Protein AF-A0A8E2E140-F1 (afdb_monomer_lite)

Foldseek 3Di:
DPDLQCPCVVCVVVQVVVCVVVVWDDDQADTPVCLVVQLPKDDDQVVLVPPPDPDSDDWDQDPDQRGDPSHPSRTPGDIDD

pLDDT: mean 73.99, std 11.41, range [44.72, 85.44]

Secondary structure (DSSP, 8-state):
---TTTHHHHHHHHHHHHHHHH-PPEETTEESTTHHHHTT-B--HHHHHSSSSSS----B--SS--S-TTSGGGSBS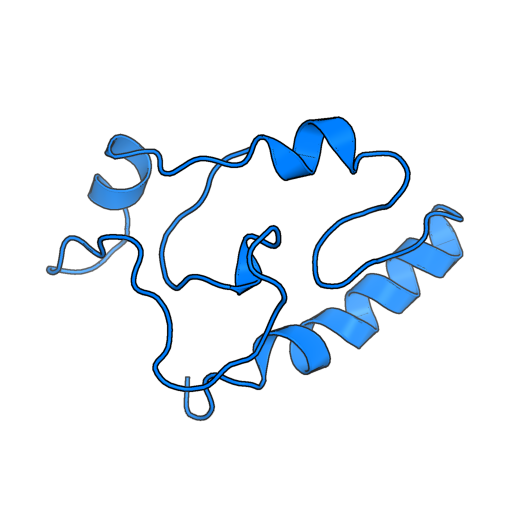--B-

Organism: NCBI:tx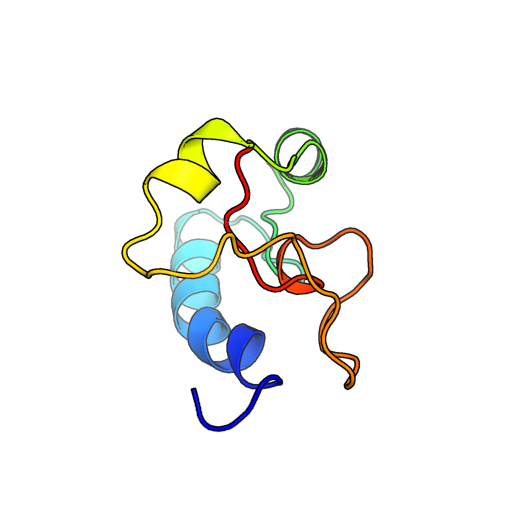id1314670

Radius of gyration: 13.72 Å; chains: 1; bounding box: 30×27×35 Å

Sequence (81 aa):
MTNPSDKLPALSSLAAFFSNQTGDRYLDGLWQNQLKEQLCWFCNKQSNENAFGPERKWLTRPAVWRAPSWSFMAVDGVVDF

Structure (mmCIF, N/CA/C/O backbone):
data_AF-A0A8E2E140-F1
#
_entry.id   AF-A0A8E2E140-F1
#
loop_
_atom_site.group_PDB
_atom_site.id
_atom_site.type_symbol
_atom_site.label_atom_id
_atom_site.label_alt_id
_atom_site.label_comp_id
_atom_site.label_asym_id
_atom_site.label_entity_id
_atom_site.label_seq_id
_atom_site.pdbx_PDB_ins_code
_atom_site.Cartn_x
_atom_site.Cartn_y
_atom_site.Cartn_z
_atom_site.occupancy
_atom_site.B_iso_or_equiv
_atom_site.auth_seq_id
_atom_site.auth_comp_id
_atom_site.auth_asym_id
_atom_site.auth_atom_id
_atom_site.pdbx_PDB_model_num
ATOM 1 N N . MET A 1 1 ? 13.315 -11.325 -6.428 1.00 44.72 1 MET A N 1
ATOM 2 C CA . MET A 1 1 ? 11.987 -11.764 -5.944 1.00 44.72 1 MET A CA 1
ATOM 3 C C . MET A 1 1 ? 11.338 -12.553 -7.062 1.00 44.72 1 MET A C 1
ATOM 5 O O . MET A 1 1 ? 11.199 -12.006 -8.146 1.00 44.72 1 MET A O 1
ATOM 9 N N . THR A 1 2 ? 11.039 -13.829 -6.830 1.00 49.28 2 THR A N 1
ATOM 10 C CA . THR A 1 2 ? 10.693 -14.791 -7.894 1.00 49.28 2 THR A CA 1
ATOM 11 C C . THR A 1 2 ? 9.197 -14.806 -8.234 1.00 49.28 2 THR A C 1
ATOM 13 O O . THR A 1 2 ? 8.830 -15.331 -9.275 1.00 49.28 2 THR A O 1
ATOM 16 N N . ASN A 1 3 ? 8.339 -14.156 -7.436 1.00 58.62 3 ASN A N 1
ATOM 17 C CA . ASN A 1 3 ? 6.923 -13.999 -7.763 1.00 58.62 3 ASN A CA 1
ATOM 18 C C . ASN A 1 3 ? 6.414 -12.598 -7.356 1.00 58.62 3 ASN A C 1
ATOM 20 O O . ASN A 1 3 ? 6.438 -12.250 -6.173 1.00 58.62 3 ASN A O 1
ATOM 24 N N . PRO A 1 4 ? 5.972 -11.751 -8.301 1.00 58.12 4 PRO A N 1
ATOM 25 C CA . PRO A 1 4 ? 5.523 -10.389 -8.003 1.00 58.12 4 PRO A CA 1
ATOM 26 C C . PRO A 1 4 ? 4.228 -10.330 -7.175 1.00 58.12 4 PRO A C 1
ATOM 28 O O . PRO A 1 4 ? 3.956 -9.282 -6.587 1.00 58.12 4 PRO A O 1
ATOM 31 N N . SER A 1 5 ? 3.472 -11.432 -7.097 1.00 60.16 5 SER A N 1
ATOM 32 C CA . SER A 1 5 ? 2.218 -11.561 -6.337 1.00 60.16 5 SER A CA 1
ATOM 33 C C . SER A 1 5 ? 2.402 -11.898 -4.849 1.00 60.16 5 SER A C 1
ATOM 35 O O . SER A 1 5 ? 1.454 -11.768 -4.080 1.00 60.16 5 SER A O 1
ATOM 37 N N . ASP A 1 6 ? 3.611 -12.260 -4.405 1.00 62.06 6 ASP A N 1
ATOM 38 C CA . ASP A 1 6 ? 3.842 -12.768 -3.040 1.00 62.06 6 ASP A CA 1
ATOM 39 C C . ASP A 1 6 ? 4.001 -11.668 -1.973 1.00 62.06 6 ASP A C 1
ATOM 41 O O . ASP A 1 6 ? 4.245 -11.967 -0.805 1.00 62.06 6 ASP A O 1
ATOM 45 N N . LYS A 1 7 ? 3.827 -10.384 -2.321 1.00 67.62 7 LYS A N 1
ATOM 46 C CA . LYS A 1 7 ? 3.984 -9.290 -1.344 1.00 67.62 7 LYS A CA 1
ATOM 47 C C . LYS A 1 7 ? 2.930 -9.318 -0.234 1.00 67.62 7 LYS A C 1
ATOM 49 O O . LYS A 1 7 ? 3.289 -9.164 0.929 1.00 67.62 7 LYS A O 1
ATOM 54 N N . LEU A 1 8 ? 1.657 -9.537 -0.574 1.00 70.12 8 LEU A N 1
ATOM 55 C CA . LEU A 1 8 ? 0.581 -9.594 0.424 1.00 70.12 8 LEU A CA 1
ATOM 56 C C . LEU A 1 8 ? 0.683 -10.838 1.324 1.00 70.12 8 LEU A C 1
ATOM 58 O O . LEU A 1 8 ? 0.641 -10.668 2.542 1.00 70.12 8 LEU A O 1
ATOM 62 N N . PRO A 1 9 ? 0.888 -12.063 0.792 1.00 69.75 9 PRO A N 1
ATOM 63 C CA . PRO A 1 9 ? 1.059 -13.256 1.625 1.00 69.75 9 PRO A CA 1
ATOM 64 C C . PRO A 1 9 ? 2.298 -13.206 2.526 1.00 69.75 9 PRO A C 1
ATOM 66 O O . PRO A 1 9 ? 2.268 -13.707 3.646 1.00 69.75 9 PRO A O 1
ATOM 69 N N . ALA A 1 10 ? 3.392 -12.587 2.072 1.00 75.50 10 ALA A N 1
ATOM 70 C CA . ALA A 1 10 ? 4.592 -12.450 2.895 1.00 75.50 10 ALA A CA 1
ATOM 71 C C . ALA A 1 10 ? 4.368 -11.526 4.104 1.00 75.50 10 ALA A C 1
ATOM 73 O O . ALA A 1 10 ? 4.921 -11.774 5.174 1.00 75.50 10 ALA A O 1
ATOM 74 N N . LEU A 1 11 ? 3.549 -10.478 3.950 1.00 72.19 11 LEU A N 1
ATOM 75 C CA . LEU A 1 11 ? 3.233 -9.547 5.035 1.00 72.19 11 LEU A CA 1
ATOM 76 C C . LEU A 1 11 ? 2.022 -9.962 5.876 1.00 72.19 11 LEU A C 1
ATOM 78 O O . LEU A 1 11 ? 1.855 -9.431 6.972 1.00 72.19 11 LEU A O 1
ATOM 82 N N . SER A 1 12 ? 1.180 -10.887 5.409 1.00 74.12 12 SER A N 1
ATOM 83 C CA . SER A 1 12 ? -0.091 -11.201 6.073 1.00 74.12 12 SER A CA 1
ATOM 84 C C . SER A 1 12 ? 0.088 -11.774 7.478 1.00 74.12 12 SER A C 1
ATOM 86 O O . SER A 1 12 ? -0.730 -11.501 8.351 1.00 74.12 12 SER A O 1
ATOM 88 N N . SER A 1 13 ? 1.158 -12.534 7.728 1.00 76.38 13 SER A N 1
ATOM 89 C CA . SER A 1 13 ? 1.469 -13.068 9.062 1.00 76.38 13 SER A CA 1
ATOM 90 C C . SER A 1 13 ? 1.841 -11.959 10.050 1.00 76.38 13 SER A C 1
ATOM 92 O O . SER A 1 13 ? 1.342 -11.929 11.175 1.00 76.38 13 SER A O 1
ATOM 94 N N . LEU A 1 14 ? 2.666 -11.010 9.609 1.00 81.12 14 LEU A N 1
ATOM 95 C CA . LEU A 1 14 ? 3.085 -9.862 10.404 1.00 81.12 14 LEU A CA 1
ATOM 96 C C . LEU A 1 14 ? 1.910 -8.909 10.650 1.00 81.12 14 LEU A C 1
ATOM 98 O O . LEU A 1 14 ? 1.677 -8.473 11.775 1.00 81.12 14 LEU A O 1
ATOM 102 N N . ALA A 1 15 ? 1.125 -8.649 9.608 1.00 81.75 15 ALA A N 1
ATOM 103 C CA . ALA A 1 15 ? -0.094 -7.866 9.694 1.00 81.75 15 ALA A CA 1
ATOM 104 C C . ALA A 1 15 ? -1.114 -8.491 10.654 1.00 81.75 15 ALA A C 1
ATOM 106 O O . ALA A 1 15 ? -1.687 -7.777 11.470 1.00 81.75 15 ALA A O 1
ATOM 107 N N . ALA A 1 16 ? -1.314 -9.811 10.620 1.00 80.94 16 ALA A N 1
ATOM 108 C CA . ALA A 1 16 ? -2.208 -10.496 11.552 1.00 80.94 16 ALA A CA 1
ATOM 109 C C . ALA A 1 16 ? -1.725 -10.371 13.006 1.00 80.94 16 ALA A C 1
ATOM 111 O O . ALA A 1 16 ? -2.528 -10.117 13.902 1.00 80.94 16 ALA A O 1
ATOM 112 N N . PHE A 1 17 ? -0.414 -10.484 13.239 1.00 84.50 17 PHE A N 1
ATOM 113 C CA . PHE A 1 17 ? 0.174 -10.303 14.564 1.00 84.50 17 PHE A CA 1
ATOM 114 C C . PHE A 1 17 ? -0.064 -8.888 15.114 1.00 84.50 17 PHE A C 1
ATOM 116 O O . PHE A 1 17 ? -0.567 -8.735 16.227 1.00 84.50 17 PHE A O 1
ATOM 123 N N . PHE A 1 18 ? 0.237 -7.851 14.328 1.00 81.88 18 PHE A N 1
ATOM 124 C CA . PHE A 1 18 ? 0.017 -6.462 14.743 1.00 81.88 18 PHE A CA 1
ATOM 125 C C . PHE A 1 18 ? -1.466 -6.097 14.829 1.00 81.88 18 PHE A C 1
ATOM 127 O O . PHE A 1 18 ? -1.856 -5.393 15.751 1.00 81.88 18 PHE A O 1
ATOM 134 N N . SER A 1 19 ? -2.308 -6.617 13.935 1.00 83.00 19 SER A N 1
ATOM 135 C CA . SER A 1 19 ? -3.761 -6.432 13.993 1.00 83.00 19 SER A CA 1
ATOM 136 C C . SER A 1 19 ? -4.335 -6.974 15.302 1.00 83.00 19 SER A C 1
ATOM 138 O O . SER A 1 19 ? -5.127 -6.299 15.954 1.00 83.00 19 SER A O 1
ATOM 140 N N . ASN A 1 20 ? -3.863 -8.143 15.742 1.00 83.81 20 ASN A N 1
ATOM 141 C CA . ASN A 1 20 ? -4.285 -8.737 17.006 1.00 83.81 20 ASN A CA 1
ATOM 142 C C . ASN A 1 20 ? -3.798 -7.948 18.236 1.00 83.81 20 ASN A C 1
ATOM 144 O O . ASN A 1 20 ? -4.493 -7.909 19.245 1.00 83.81 20 ASN A O 1
ATOM 148 N N . GLN A 1 21 ? -2.621 -7.315 18.166 1.00 84.81 21 GLN A N 1
ATOM 149 C CA . GLN A 1 21 ? -2.082 -6.531 19.285 1.00 84.81 21 GLN A CA 1
ATOM 150 C C . GLN A 1 21 ? -2.636 -5.101 19.358 1.00 84.81 21 GLN A C 1
ATOM 152 O O . GLN A 1 21 ? -2.933 -4.615 20.445 1.00 84.81 21 GLN A O 1
ATOM 157 N N . THR A 1 22 ? -2.782 -4.426 18.220 1.00 82.19 22 THR A N 1
ATOM 158 C CA . THR A 1 22 ? -3.249 -3.032 18.139 1.00 82.19 22 THR A CA 1
ATOM 159 C C . THR A 1 22 ? -4.779 -2.944 18.086 1.00 82.19 22 THR A C 1
ATOM 161 O O . THR A 1 22 ? -5.346 -1.887 18.347 1.00 82.19 22 THR A O 1
ATOM 164 N N . GLY A 1 23 ? -5.466 -4.038 17.730 1.00 83.31 23 GLY A N 1
ATOM 165 C CA . GLY A 1 23 ? -6.908 -4.048 17.455 1.00 83.31 23 GLY A CA 1
ATOM 166 C C . GLY A 1 23 ? -7.285 -3.342 16.146 1.00 83.31 23 GLY A C 1
ATOM 167 O O . GLY A 1 23 ? -8.465 -3.119 15.881 1.00 83.31 23 GLY A O 1
ATOM 168 N N . ASP A 1 24 ? -6.294 -2.970 15.334 1.00 82.38 24 ASP A N 1
ATOM 169 C CA . ASP A 1 24 ? -6.488 -2.280 14.062 1.00 82.38 24 ASP A CA 1
ATOM 170 C C . ASP A 1 24 ? -6.648 -3.282 12.917 1.00 82.38 24 ASP A C 1
ATOM 172 O O . ASP A 1 24 ? -6.079 -4.377 12.937 1.00 82.38 24 ASP A O 1
ATOM 176 N N . ARG A 1 25 ? -7.414 -2.919 11.893 1.00 84.44 25 ARG A N 1
ATOM 177 C CA . ARG A 1 25 ? -7.686 -3.786 10.750 1.00 84.44 25 ARG A CA 1
ATOM 178 C C . ARG A 1 25 ? -6.686 -3.520 9.637 1.00 84.44 25 ARG A C 1
ATOM 180 O O . ARG A 1 25 ? -6.571 -2.397 9.156 1.00 84.44 25 ARG A O 1
ATOM 187 N N . TYR A 1 26 ? -6.013 -4.572 9.186 1.00 81.25 26 TYR A N 1
ATOM 188 C CA . TYR A 1 26 ? -5.136 -4.501 8.024 1.00 81.25 26 TYR A CA 1
ATOM 189 C C . TYR A 1 26 ? -5.928 -4.705 6.724 1.00 81.25 26 TYR A C 1
ATOM 191 O O . TYR A 1 26 ? -6.655 -5.689 6.582 1.00 81.25 26 TYR A O 1
ATOM 199 N N . LEU A 1 27 ? -5.790 -3.775 5.784 1.00 80.06 27 LEU A N 1
ATOM 200 C CA . LEU A 1 27 ? -6.480 -3.709 4.498 1.00 80.06 27 LEU A CA 1
ATOM 201 C C . LEU A 1 27 ? -5.448 -3.563 3.375 1.00 80.06 27 LEU A C 1
ATOM 203 O O . LEU A 1 27 ? -4.958 -2.465 3.121 1.00 80.06 27 LEU A O 1
ATOM 207 N N . ASP A 1 28 ? -5.109 -4.673 2.713 1.00 77.19 28 ASP A N 1
ATOM 208 C CA . ASP A 1 28 ? -4.254 -4.725 1.513 1.00 77.19 28 ASP A CA 1
ATOM 209 C C . ASP A 1 28 ? -2.998 -3.834 1.568 1.00 77.19 28 ASP A C 1
ATOM 211 O O . ASP A 1 28 ? -2.605 -3.230 0.566 1.00 77.19 28 ASP A O 1
ATOM 215 N N . GLY A 1 29 ? -2.362 -3.728 2.740 1.00 74.62 29 GLY A N 1
ATOM 216 C CA . GLY A 1 29 ? -1.186 -2.878 2.949 1.00 74.62 29 GLY A CA 1
ATOM 217 C C . GLY A 1 29 ? -1.319 -1.773 3.962 1.00 74.62 29 GLY A C 1
ATOM 218 O O . GLY A 1 29 ? -0.306 -1.316 4.484 1.00 74.62 29 GLY A O 1
ATOM 219 N N . LEU A 1 30 ? -2.545 -1.348 4.221 1.00 82.38 30 LEU A N 1
ATOM 220 C CA . LEU A 1 30 ? -2.842 -0.173 5.018 1.00 82.38 30 LEU A CA 1
ATOM 221 C C . LEU A 1 30 ? -3.558 -0.576 6.305 1.00 82.38 30 LEU A C 1
ATOM 223 O O . LEU A 1 30 ? -4.299 -1.553 6.347 1.00 82.38 30 LEU A O 1
ATOM 227 N N . TRP A 1 31 ? -3.343 0.187 7.359 1.00 85.31 31 TRP A N 1
ATOM 228 C CA . TRP A 1 31 ? -4.033 0.087 8.633 1.00 85.31 31 TRP A CA 1
ATOM 229 C C . TRP A 1 31 ? -5.278 0.968 8.599 1.00 85.31 31 TRP A C 1
ATOM 231 O O . TRP A 1 31 ? -5.215 2.127 8.189 1.00 85.31 31 TRP A O 1
ATOM 241 N N . GLN A 1 32 ? -6.426 0.436 9.011 1.00 84.25 32 GLN A N 1
ATOM 242 C CA . GLN A 1 32 ? -7.706 1.134 8.910 1.00 84.25 32 GLN A CA 1
ATOM 243 C C . GLN A 1 32 ? -7.722 2.438 9.721 1.00 84.25 32 GLN A C 1
ATOM 245 O O . GLN A 1 32 ? -8.257 3.437 9.232 1.00 84.25 32 GLN A O 1
ATOM 250 N N . ASN A 1 33 ? -7.117 2.474 10.913 1.00 84.38 33 ASN A N 1
ATOM 251 C CA . ASN A 1 33 ? -7.084 3.703 11.714 1.00 84.38 33 ASN A CA 1
ATOM 252 C C . ASN A 1 33 ? -6.190 4.789 11.105 1.00 84.38 33 ASN A C 1
ATOM 254 O O . ASN A 1 33 ? -6.491 5.972 11.247 1.00 84.38 33 ASN A O 1
ATOM 258 N N . GLN A 1 34 ? -5.132 4.402 10.390 1.00 80.56 34 GLN A N 1
ATOM 259 C CA . GLN A 1 34 ? -4.210 5.330 9.727 1.00 80.56 34 GLN A CA 1
ATOM 260 C C . GLN A 1 34 ? -4.479 5.457 8.226 1.00 80.56 34 GLN A C 1
ATOM 262 O O . GLN A 1 34 ? -3.688 6.051 7.501 1.00 80.56 34 GLN A O 1
ATOM 267 N N . LEU A 1 35 ? -5.620 4.955 7.745 1.00 83.50 35 LEU A N 1
ATOM 268 C CA . LEU A 1 35 ? -5.909 4.854 6.318 1.00 83.50 35 LEU A CA 1
ATOM 269 C C . LEU A 1 35 ? -5.819 6.209 5.607 1.00 83.50 35 LEU A C 1
ATOM 271 O O . LEU A 1 35 ? -5.336 6.279 4.484 1.00 83.50 35 LEU A O 1
ATOM 275 N N . LYS A 1 36 ? -6.258 7.293 6.260 1.00 83.31 36 LYS A N 1
ATOM 276 C CA . LYS A 1 36 ? -6.225 8.649 5.687 1.00 83.31 36 LYS A CA 1
ATOM 277 C C . LYS A 1 36 ? -4.802 9.141 5.438 1.00 83.31 36 LYS A C 1
ATOM 279 O O . LYS A 1 36 ? -4.546 9.714 4.391 1.00 83.31 36 LYS A O 1
ATOM 284 N N . GLU A 1 37 ? -3.907 8.913 6.393 1.00 82.56 37 GLU A N 1
ATOM 285 C CA . GLU A 1 37 ? -2.494 9.288 6.285 1.00 82.56 37 GLU A CA 1
ATOM 286 C C . GLU A 1 37 ? -1.795 8.362 5.293 1.00 82.56 37 GLU A C 1
ATOM 288 O O . GLU A 1 37 ? -1.117 8.808 4.376 1.00 82.56 37 GLU A O 1
ATOM 293 N N . GLN A 1 38 ? -2.057 7.062 5.396 1.00 82.12 38 GLN A N 1
ATOM 294 C CA . GLN A 1 38 ? -1.395 6.076 4.563 1.00 82.12 38 GLN A CA 1
ATOM 295 C C . GLN A 1 38 ? -1.865 6.059 3.108 1.00 82.12 38 GLN A C 1
ATOM 297 O O . GLN A 1 38 ? -1.158 5.501 2.278 1.00 82.12 38 GLN A O 1
ATOM 302 N N . LEU A 1 39 ? -3.018 6.652 2.780 1.00 83.88 39 LEU A N 1
ATOM 303 C CA . LEU A 1 39 ? -3.456 6.900 1.400 1.00 83.88 39 LEU A CA 1
ATOM 304 C C . LEU A 1 39 ? -2.723 8.080 0.747 1.00 83.88 39 LEU A C 1
ATOM 306 O O . LEU A 1 39 ? -2.721 8.169 -0.478 1.00 83.88 39 LEU A O 1
ATOM 310 N N . CYS A 1 40 ? -2.096 8.957 1.534 1.00 85.00 40 CYS A N 1
ATOM 311 C CA . CYS A 1 40 ? -1.323 10.101 1.043 1.00 85.00 40 CYS A CA 1
ATOM 312 C C . CYS A 1 40 ? 0.112 9.729 0.642 1.00 85.00 40 CYS A C 1
ATOM 314 O O . CYS A 1 40 ? 0.944 10.616 0.455 1.00 85.00 40 CYS A O 1
ATOM 316 N N . TRP A 1 41 ? 0.397 8.434 0.485 1.00 85.44 41 TRP A N 1
ATOM 317 C CA . TRP A 1 41 ? 1.704 7.965 0.058 1.00 85.44 41 TRP A CA 1
ATOM 318 C C . TRP A 1 41 ? 2.107 8.579 -1.285 1.00 85.44 41 TRP A C 1
ATOM 320 O O . TRP A 1 41 ? 1.291 8.766 -2.193 1.00 85.44 41 TRP A O 1
ATOM 330 N N . PHE A 1 42 ? 3.392 8.887 -1.427 1.00 80.06 42 PHE A N 1
ATOM 331 C CA . PHE A 1 42 ? 3.919 9.547 -2.612 1.00 80.06 42 PHE A CA 1
ATOM 332 C C . PHE A 1 42 ? 5.305 9.035 -2.996 1.00 80.06 42 PHE A C 1
ATOM 334 O O . PHE A 1 42 ? 6.021 8.373 -2.244 1.00 80.06 42 PHE A O 1
ATOM 341 N N . CYS A 1 43 ? 5.679 9.353 -4.230 1.00 73.44 43 CYS A N 1
ATOM 342 C CA . CYS A 1 43 ? 6.951 8.970 -4.816 1.00 73.44 43 CYS A CA 1
ATOM 343 C C . CYS A 1 43 ? 7.992 10.047 -4.514 1.00 73.44 43 CYS A C 1
ATOM 345 O O . CYS A 1 43 ? 8.079 11.050 -5.230 1.00 73.44 43 CYS A O 1
ATOM 347 N N . ASN A 1 44 ? 8.801 9.853 -3.481 1.00 71.00 44 ASN A N 1
ATOM 348 C CA . ASN A 1 44 ? 9.901 10.763 -3.216 1.00 71.00 44 ASN A CA 1
ATOM 349 C C . ASN A 1 44 ? 11.072 10.459 -4.165 1.00 71.00 44 ASN A C 1
ATOM 351 O O . ASN A 1 44 ? 11.647 9.368 -4.184 1.00 71.00 44 ASN A O 1
ATOM 355 N N . LYS A 1 45 ? 11.417 11.431 -5.013 1.00 62.41 45 LYS A N 1
ATOM 356 C CA . LYS A 1 45 ? 12.521 11.288 -5.974 1.00 62.41 45 LYS A CA 1
ATOM 357 C C . LYS A 1 45 ? 13.869 11.138 -5.269 1.00 62.41 45 LYS A C 1
ATOM 359 O O . LYS A 1 45 ? 14.711 10.394 -5.753 1.00 62.41 45 LYS A O 1
ATOM 364 N N . GLN A 1 46 ? 14.036 11.775 -4.111 1.00 61.81 46 GLN A N 1
ATOM 365 C CA . GLN A 1 46 ? 15.289 11.793 -3.361 1.00 61.81 46 GLN A CA 1
ATOM 366 C C . GLN A 1 46 ? 15.556 10.458 -2.649 1.00 61.81 46 GLN A C 1
ATOM 368 O O . GLN A 1 46 ? 16.696 10.005 -2.585 1.00 61.81 46 GLN A O 1
ATOM 373 N N . SER A 1 47 ? 14.513 9.762 -2.183 1.00 58.91 47 SER A N 1
ATOM 374 C CA . SER A 1 47 ? 14.665 8.409 -1.626 1.00 58.91 47 SER A CA 1
ATOM 375 C C . SER A 1 47 ? 14.956 7.361 -2.708 1.00 58.91 47 SER A C 1
ATOM 377 O O . SER A 1 47 ? 15.679 6.398 -2.454 1.00 58.91 47 SER A O 1
ATOM 379 N N . ASN A 1 48 ? 14.498 7.588 -3.946 1.00 54.78 48 ASN A N 1
ATOM 380 C CA . ASN A 1 48 ? 14.846 6.759 -5.105 1.00 54.78 48 ASN A CA 1
ATOM 381 C C . ASN A 1 48 ? 16.283 6.980 -5.622 1.00 54.78 48 ASN A C 1
ATOM 383 O O . ASN A 1 48 ? 16.805 6.108 -6.312 1.00 54.78 48 ASN A O 1
ATOM 387 N N . GLU A 1 49 ? 16.939 8.099 -5.290 1.00 54.78 49 GLU A N 1
ATOM 388 C CA . GLU A 1 49 ? 18.361 8.340 -5.605 1.00 54.78 49 GLU A CA 1
ATOM 389 C C . GLU A 1 49 ? 19.305 7.523 -4.709 1.00 54.78 49 GLU A C 1
ATOM 391 O O . GLU A 1 49 ? 20.378 7.120 -5.152 1.00 54.78 49 GLU A O 1
ATOM 396 N N . ASN A 1 50 ? 18.878 7.222 -3.478 1.00 53.53 50 ASN A N 1
ATOM 397 C CA . ASN A 1 50 ? 19.641 6.440 -2.497 1.00 53.53 50 ASN A CA 1
ATOM 398 C C . ASN A 1 50 ? 19.289 4.941 -2.502 1.00 53.53 50 ASN A C 1
ATOM 400 O O . ASN A 1 50 ? 19.838 4.170 -1.711 1.00 53.53 50 ASN A O 1
ATOM 404 N N . ALA A 1 51 ? 18.370 4.504 -3.368 1.00 57.00 51 ALA A N 1
ATOM 405 C CA . ALA A 1 51 ? 18.057 3.093 -3.533 1.00 57.00 51 ALA A CA 1
ATOM 406 C C . ALA A 1 51 ? 19.261 2.396 -4.184 1.00 57.00 51 ALA A C 1
ATOM 408 O O . ALA A 1 51 ? 19.493 2.547 -5.378 1.00 57.00 51 ALA A O 1
ATOM 409 N N . PHE A 1 52 ? 20.047 1.666 -3.386 1.00 47.75 52 PHE A N 1
ATOM 410 C CA . PHE A 1 52 ? 21.252 0.941 -3.803 1.00 47.75 52 PHE A CA 1
ATOM 411 C C . PHE A 1 52 ? 21.038 0.151 -5.111 1.00 47.75 52 PHE A C 1
ATOM 413 O O . PHE A 1 52 ? 20.510 -0.961 -5.109 1.00 47.75 52 PHE A O 1
ATOM 420 N N . GLY A 1 53 ? 21.449 0.733 -6.239 1.00 51.72 53 GLY A N 1
ATOM 421 C CA . GLY A 1 53 ? 21.376 0.118 -7.560 1.00 51.72 53 GLY A CA 1
ATOM 422 C C . GLY A 1 53 ? 21.562 1.144 -8.687 1.00 51.72 53 GLY A C 1
ATOM 423 O O . GLY A 1 53 ? 21.126 2.282 -8.553 1.00 51.72 53 GLY A O 1
ATOM 424 N N . PRO A 1 54 ? 22.189 0.771 -9.817 1.00 48.62 54 PRO A N 1
ATOM 425 C CA . PRO A 1 54 ? 22.497 1.687 -10.925 1.00 48.62 54 PRO A CA 1
ATOM 426 C C . PRO A 1 54 ? 21.265 2.165 -11.717 1.00 48.62 54 PRO A C 1
ATOM 428 O O . PRO A 1 54 ? 21.396 2.935 -12.667 1.00 48.62 54 PRO A O 1
ATOM 431 N N . GLU A 1 55 ? 20.062 1.732 -11.342 1.00 53.19 55 GLU A N 1
ATOM 432 C CA . GLU A 1 55 ? 18.826 2.022 -12.056 1.00 53.19 55 GLU A CA 1
ATOM 433 C C . GLU A 1 55 ? 17.897 2.846 -11.171 1.00 53.19 55 GLU A C 1
ATOM 435 O O . GLU A 1 55 ? 17.385 2.365 -10.160 1.00 53.19 55 GLU A O 1
ATOM 440 N N . ARG A 1 56 ? 17.646 4.093 -11.584 1.00 54.00 56 ARG A N 1
ATOM 441 C CA . ARG A 1 56 ? 16.569 4.934 -11.050 1.00 54.00 56 ARG A CA 1
ATOM 442 C C . ARG A 1 56 ? 15.252 4.165 -11.193 1.00 54.00 56 ARG A C 1
ATOM 444 O O . ARG A 1 56 ? 14.662 4.160 -12.275 1.00 54.00 56 ARG A O 1
ATOM 451 N N . LYS A 1 57 ? 14.792 3.486 -10.141 1.00 58.56 57 LYS A N 1
ATOM 452 C CA . LYS A 1 57 ? 13.521 2.752 -10.175 1.00 58.56 57 LYS A CA 1
ATOM 453 C C . LYS A 1 57 ? 12.366 3.728 -10.015 1.00 58.56 57 LYS A C 1
ATOM 455 O O . LYS A 1 57 ? 11.838 3.934 -8.931 1.00 58.56 57 LYS A O 1
ATOM 460 N N . TRP A 1 58 ? 11.968 4.329 -11.130 1.00 64.75 58 TRP A N 1
ATOM 461 C CA . TRP A 1 58 ? 10.655 4.952 -11.249 1.00 64.75 58 TRP A CA 1
ATOM 462 C C . TRP A 1 58 ? 9.583 3.946 -10.826 1.00 64.75 58 TRP A C 1
ATOM 464 O O . TRP A 1 58 ? 9.697 2.757 -11.147 1.00 64.75 58 TRP A O 1
ATOM 474 N N . LEU A 1 59 ? 8.550 4.412 -10.117 1.00 71.69 59 LEU A N 1
ATOM 475 C CA . LEU A 1 59 ? 7.481 3.524 -9.679 1.00 71.69 59 LEU A CA 1
ATOM 476 C C . LEU A 1 59 ? 6.843 2.871 -10.895 1.00 71.69 59 LEU A C 1
ATOM 478 O O . LEU A 1 59 ? 6.222 3.530 -11.729 1.00 71.69 59 LEU A O 1
ATOM 482 N N . THR A 1 60 ? 7.024 1.563 -10.986 1.00 76.50 60 THR A N 1
ATOM 483 C CA . THR A 1 60 ? 6.525 0.773 -12.102 1.00 76.50 60 THR A CA 1
ATOM 484 C C . THR A 1 60 ? 5.344 -0.039 -11.612 1.00 76.50 60 THR A C 1
ATOM 486 O O . THR A 1 60 ? 5.378 -0.620 -10.527 1.00 76.50 60 THR A O 1
ATOM 489 N N . ARG A 1 61 ? 4.268 -0.072 -12.398 1.00 77.62 61 ARG A N 1
ATOM 490 C CA . ARG A 1 61 ? 3.145 -0.960 -12.111 1.00 77.62 61 ARG A CA 1
ATOM 491 C C . ARG A 1 61 ? 3.51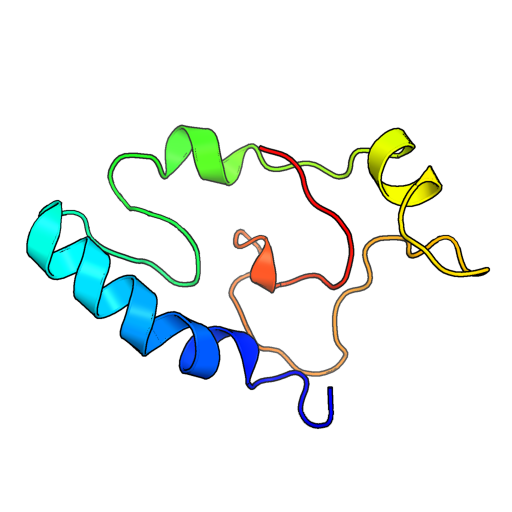4 -2.373 -12.585 1.00 77.62 61 ARG A C 1
ATOM 493 O O . ARG A 1 61 ? 3.898 -2.515 -13.747 1.00 77.62 61 ARG A O 1
ATOM 500 N N . PRO A 1 62 ? 3.411 -3.405 -11.731 1.00 77.19 62 PRO A N 1
ATOM 501 C CA . PRO 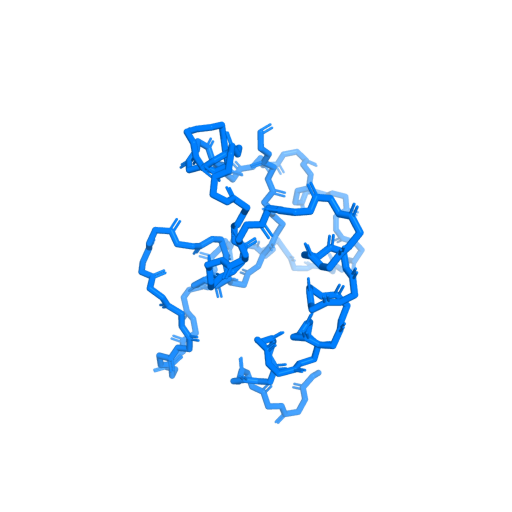A 1 62 ? 3.663 -4.774 -12.149 1.00 77.19 62 PRO A CA 1
ATOM 502 C C . PRO A 1 62 ? 2.674 -5.179 -13.249 1.00 77.19 62 PRO A C 1
ATOM 504 O O . PRO A 1 62 ? 1.518 -4.757 -13.247 1.00 77.19 62 PRO A O 1
ATOM 507 N N . ALA A 1 63 ? 3.129 -6.021 -14.180 1.00 80.12 63 ALA A N 1
ATOM 508 C CA . ALA A 1 63 ? 2.305 -6.512 -15.289 1.00 80.12 63 ALA A CA 1
ATOM 509 C C . ALA A 1 63 ? 1.119 -7.374 -14.817 1.00 80.12 63 ALA A C 1
ATOM 511 O O . ALA A 1 63 ? 0.102 -7.464 -15.498 1.00 80.12 63 ALA A O 1
ATOM 512 N N . VAL A 1 64 ? 1.249 -7.993 -13.641 1.00 83.62 64 VAL A N 1
ATOM 513 C CA . VAL A 1 64 ? 0.207 -8.800 -13.004 1.00 83.62 64 VAL A CA 1
ATOM 514 C C . VAL A 1 64 ? -0.407 -8.003 -11.859 1.00 83.62 64 VAL A C 1
ATOM 516 O O . VAL A 1 64 ? 0.305 -7.438 -11.026 1.00 83.62 64 VAL A O 1
ATOM 519 N N . TRP A 1 65 ? -1.738 -7.964 -11.814 1.00 80.94 65 TRP A N 1
ATOM 520 C CA . TRP A 1 65 ? -2.467 -7.321 -10.727 1.00 80.94 65 TRP A CA 1
ATOM 521 C C . TRP A 1 65 ? -2.235 -8.068 -9.409 1.00 80.94 65 TRP A C 1
ATOM 523 O O . TRP A 1 65 ? -2.386 -9.286 -9.351 1.00 80.94 65 TRP A O 1
ATOM 533 N N . ARG A 1 66 ? -1.879 -7.335 -8.349 1.00 81.31 66 ARG A N 1
ATOM 534 C CA . ARG A 1 66 ? -1.592 -7.915 -7.023 1.00 81.31 66 ARG A CA 1
ATOM 535 C C . ARG A 1 66 ? -2.179 -7.148 -5.842 1.00 81.31 66 ARG A C 1
ATOM 537 O O . ARG A 1 66 ? -2.144 -7.648 -4.729 1.00 81.31 66 ARG A O 1
ATOM 544 N N . ALA A 1 67 ? -2.617 -5.912 -6.064 1.00 82.81 67 ALA A N 1
ATOM 545 C CA . ALA A 1 6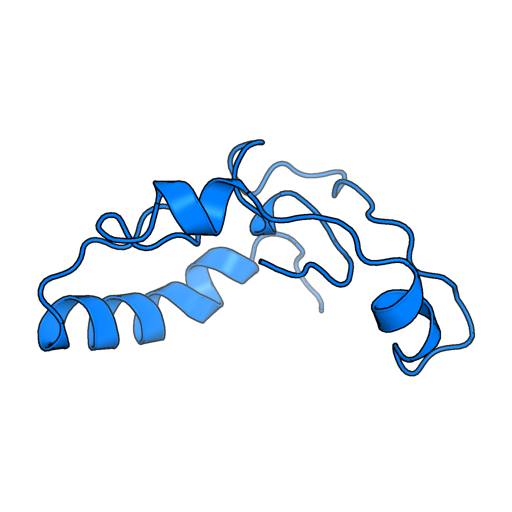7 ? -3.124 -5.025 -5.029 1.00 82.81 67 ALA A CA 1
ATOM 546 C C . ALA A 1 67 ? -4.007 -3.941 -5.670 1.00 82.81 67 ALA A C 1
ATOM 548 O O . ALA A 1 67 ? -3.805 -3.593 -6.843 1.00 82.81 67 ALA A O 1
ATOM 549 N N . PRO A 1 68 ? -4.972 -3.386 -4.924 1.00 82.75 68 PRO A N 1
ATOM 550 C CA . PRO A 1 68 ? -5.805 -2.292 -5.401 1.00 82.75 68 PRO A CA 1
ATOM 551 C C . PRO A 1 68 ? -4.980 -1.029 -5.674 1.00 82.75 68 PRO A C 1
ATOM 553 O O . PRO A 1 68 ? -3.964 -0.781 -5.033 1.00 82.75 68 PRO A O 1
ATOM 556 N N . SER A 1 69 ? -5.430 -0.193 -6.615 1.00 79.50 69 SER A N 1
ATOM 557 C CA . SER A 1 69 ? -4.668 0.963 -7.121 1.00 79.50 69 SER A CA 1
ATOM 558 C C . SER A 1 69 ? -4.327 2.029 -6.081 1.00 79.50 69 SER A C 1
ATOM 560 O O . SER A 1 69 ? -3.433 2.831 -6.327 1.00 79.50 69 SER A O 1
ATOM 562 N N . TRP A 1 70 ? -5.051 2.057 -4.966 1.00 82.25 70 TRP A N 1
ATOM 563 C CA . TRP A 1 70 ? -4.839 2.979 -3.854 1.00 82.25 70 TRP A CA 1
ATOM 564 C C . TRP A 1 70 ? -3.812 2.467 -2.833 1.00 82.25 70 TRP A C 1
ATOM 566 O O . TRP A 1 70 ? -3.368 3.235 -1.985 1.00 82.25 70 TRP A O 1
ATOM 576 N N . SER A 1 71 ? -3.406 1.197 -2.912 1.00 83.38 71 SER A N 1
ATOM 577 C CA . SER A 1 71 ? -2.368 0.632 -2.051 1.00 83.38 71 SER A CA 1
ATOM 578 C C . SER A 1 71 ? -0.986 0.886 -2.647 1.00 83.38 71 SER A C 1
ATOM 580 O O . SER A 1 71 ? -0.762 0.653 -3.837 1.00 83.38 71 SER A O 1
ATOM 582 N N . PHE A 1 72 ? -0.023 1.274 -1.809 1.00 82.19 72 PHE A N 1
ATOM 583 C CA . PHE A 1 72 ? 1.378 1.396 -2.219 1.00 82.19 72 PHE A CA 1
ATOM 584 C C . PHE A 1 72 ? 1.964 0.063 -2.711 1.00 82.19 72 PHE A C 1
ATOM 586 O O . PHE A 1 72 ? 2.942 0.032 -3.457 1.00 82.19 72 PHE A O 1
ATOM 593 N N . MET A 1 73 ? 1.353 -1.072 -2.356 1.00 81.94 73 MET A N 1
ATOM 594 C CA . MET A 1 73 ? 1.751 -2.360 -2.913 1.00 81.94 73 MET A CA 1
ATOM 595 C C . MET A 1 73 ? 1.359 -2.527 -4.378 1.00 81.94 73 MET A C 1
ATOM 597 O O . MET A 1 73 ? 1.887 -3.428 -5.020 1.00 81.94 73 MET A O 1
ATOM 601 N N . ALA A 1 74 ? 0.526 -1.671 -4.971 1.00 82.69 74 ALA A N 1
ATOM 602 C CA . ALA A 1 74 ? 0.231 -1.721 -6.405 1.00 82.69 74 ALA A CA 1
ATOM 603 C C . ALA A 1 74 ? 1.418 -1.322 -7.298 1.00 82.69 74 ALA A C 1
ATOM 605 O O . ALA A 1 74 ? 1.326 -1.456 -8.516 1.00 82.69 74 ALA A O 1
ATOM 606 N N . VAL A 1 75 ? 2.520 -0.841 -6.722 1.00 82.94 75 VAL A N 1
ATOM 607 C CA . VAL A 1 75 ? 3.685 -0.322 -7.446 1.00 82.94 75 VAL A CA 1
ATOM 608 C C . VAL A 1 75 ? 4.982 -0.941 -6.931 1.00 82.94 75 VAL A C 1
ATOM 610 O O . VAL A 1 75 ? 5.075 -1.412 -5.796 1.00 82.94 75 VAL A O 1
ATOM 613 N N . ASP A 1 76 ? 5.986 -1.007 -7.797 1.00 78.56 76 ASP A N 1
ATOM 614 C CA . ASP A 1 76 ? 7.348 -1.407 -7.465 1.00 78.56 76 ASP A CA 1
ATOM 615 C C . ASP A 1 76 ? 8.251 -0.173 -7.480 1.00 78.56 76 ASP A C 1
ATOM 617 O O . ASP A 1 76 ? 8.422 0.464 -8.517 1.00 78.56 76 ASP A O 1
ATOM 621 N N . GLY A 1 77 ? 8.810 0.168 -6.320 1.00 76.62 77 GLY A N 1
ATOM 622 C CA . GLY A 1 77 ? 9.654 1.344 -6.116 1.00 76.62 77 GLY A CA 1
ATOM 623 C C . GLY A 1 77 ? 9.668 1.758 -4.647 1.00 76.62 77 GLY A C 1
ATOM 624 O O . GLY A 1 77 ? 9.030 1.106 -3.816 1.00 76.62 77 GLY A O 1
ATOM 625 N N . VAL A 1 78 ? 10.407 2.822 -4.334 1.00 77.44 78 VAL A N 1
ATOM 626 C CA . VAL A 1 78 ? 10.408 3.418 -2.992 1.00 77.44 78 VAL A CA 1
ATOM 627 C C . VAL A 1 78 ? 9.234 4.391 -2.882 1.00 77.44 78 VAL A C 1
ATOM 629 O O . VAL A 1 78 ? 9.061 5.258 -3.743 1.00 77.44 78 VAL A O 1
ATOM 632 N N . VAL A 1 79 ? 8.431 4.215 -1.834 1.00 79.50 79 VAL A N 1
ATOM 633 C CA . VAL A 1 79 ? 7.301 5.075 -1.460 1.00 79.50 79 VAL A CA 1
ATOM 634 C C . VAL A 1 79 ? 7.559 5.672 -0.081 1.00 79.50 79 VAL A C 1
ATOM 636 O O . VAL A 1 79 ? 8.153 5.0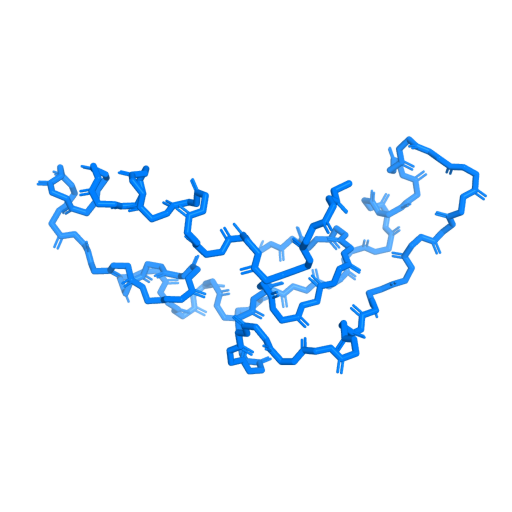06 0.765 1.00 79.50 79 VAL A O 1
ATOM 639 N N . ASP A 1 80 ? 7.092 6.898 0.126 1.00 79.50 80 ASP A N 1
ATOM 640 C CA . ASP A 1 80 ? 7.042 7.578 1.426 1.00 79.50 80 ASP A CA 1
ATOM 641 C C . ASP A 1 80 ? 5.574 7.886 1.787 1.00 79.50 80 ASP A C 1
ATOM 643 O O . ASP A 1 80 ? 4.709 7.828 0.908 1.00 79.50 80 ASP A O 1
ATOM 647 N N . PHE A 1 81 ? 5.294 8.178 3.064 1.00 77.31 81 PHE A N 1
ATOM 648 C CA . PHE A 1 81 ? 3.958 8.450 3.626 1.00 77.31 81 PHE A CA 1
ATOM 649 C C . PHE A 1 81 ? 3.878 9.850 4.235 1.00 77.31 81 PHE A C 1
ATOM 651 O O . PHE A 1 81 ? 4.914 10.315 4.763 1.00 77.31 81 PHE A O 1
#